Protein AF-A0AAW0Z752-F1 (afdb_monomer_lite)

Organism: NCBI:txid1651941

Sequence (165 aa):
MCGGDKDTFRWAFRALGLEFGVSPRWMSALGIANGFDNGRFCGHSVLQYDLVTPTGFSRPPPLFVHSNLLKHLGGSGLGKGSLFKQIRRMSDDYSSNPSLNYAHSFVYTGGGRGMCLDLDWHDNAPLEVKDELWVETVNVDEVEGAVFDGFEDAWFDEGGRIGGW

Secondary structure (DSSP, 8-state):
---HHHHHHHHHHHHTT------SB--EEEEEEETTTTTEEEEEEEEEE-SS--TT-SSPPEEEEE--SGGGB--TT--TTSSS-EEEEESS-BTT-GGGGGEEEEEEEETTTEEEEEEEE-TTS-HHHHHH--EEEEEGGGSGGGTTTTHHHHHHHTT--SS--

pLDDT: mean 90.57, std 9.66, range [35.0, 98.0]

Structure (mmCIF, N/CA/C/O backbone):
data_AF-A0AAW0Z752-F1
#
_entry.id   AF-A0AAW0Z752-F1
#
loop_
_atom_site.group_PDB
_atom_site.id
_atom_site.type_symbol
_atom_site.label_atom_id
_atom_site.label_alt_id
_atom_site.label_comp_id
_atom_site.label_asym_id
_atom_site.label_entity_id
_atom_site.label_seq_id
_atom_site.pdbx_PDB_ins_code
_atom_site.Cartn_x
_atom_site.Cartn_y
_atom_site.Cartn_z
_atom_site.occupancy
_atom_site.B_iso_or_equiv
_atom_site.auth_seq_id
_atom_site.auth_comp_id
_atom_site.auth_asym_id
_atom_site.auth_atom_id
_atom_site.pdbx_PDB_model_num
ATOM 1 N N . MET A 1 1 ? -18.370 7.425 7.667 1.00 40.06 1 MET A N 1
ATOM 2 C CA . MET A 1 1 ? -18.058 6.464 6.589 1.00 40.06 1 MET A CA 1
ATOM 3 C C . MET A 1 1 ? -19.183 6.535 5.573 1.00 40.06 1 MET A C 1
ATOM 5 O O . MET A 1 1 ? -20.279 6.134 5.922 1.00 40.06 1 MET A O 1
ATOM 9 N N . CYS A 1 2 ? -18.933 7.115 4.397 1.00 35.00 2 CYS A N 1
ATOM 10 C CA . CYS A 1 2 ? -19.850 7.062 3.257 1.00 35.00 2 CYS A CA 1
ATOM 11 C C . CYS A 1 2 ? -19.051 6.566 2.050 1.00 35.00 2 CYS A C 1
ATOM 13 O O . CYS A 1 2 ? -18.427 7.359 1.348 1.00 35.00 2 CYS A O 1
ATOM 15 N N . GLY A 1 3 ? -19.000 5.251 1.869 1.00 47.00 3 GLY A N 1
ATOM 16 C CA . GLY A 1 3 ? -18.487 4.609 0.661 1.00 47.00 3 GLY A CA 1
ATOM 17 C C . GLY A 1 3 ? -19.688 3.977 -0.015 1.00 47.00 3 GLY A C 1
ATOM 18 O O . GLY A 1 3 ? -20.080 2.888 0.381 1.00 47.00 3 GLY A O 1
ATOM 19 N N . GLY A 1 4 ? -20.343 4.702 -0.926 1.00 59.53 4 GLY A N 1
ATOM 20 C CA . GLY A 1 4 ? -21.731 4.429 -1.324 1.00 59.53 4 GLY A CA 1
ATOM 21 C C . GLY A 1 4 ? -22.036 2.974 -1.711 1.00 59.53 4 GLY A C 1
ATOM 22 O O . GLY A 1 4 ? -23.050 2.423 -1.281 1.00 59.53 4 GLY A O 1
ATOM 23 N N . ASP A 1 5 ? -21.146 2.317 -2.455 1.00 64.88 5 ASP A N 1
ATOM 24 C CA . ASP A 1 5 ? -21.259 0.897 -2.807 1.00 64.88 5 ASP A CA 1
ATOM 25 C C . ASP A 1 5 ? -21.069 -0.015 -1.583 1.00 64.88 5 ASP A C 1
ATOM 27 O O . ASP A 1 5 ? -21.885 -0.900 -1.322 1.00 64.88 5 ASP A O 1
ATOM 31 N N . LYS A 1 6 ? -20.043 0.247 -0.771 1.00 69.38 6 LYS A N 1
ATOM 32 C CA . LYS A 1 6 ? -19.739 -0.518 0.445 1.00 69.38 6 LYS A CA 1
ATOM 33 C C . LYS A 1 6 ? -20.857 -0.423 1.480 1.00 69.38 6 LYS A C 1
ATOM 35 O O . LYS A 1 6 ? -21.202 -1.430 2.094 1.00 69.38 6 LYS A O 1
ATOM 40 N N . ASP A 1 7 ? -21.462 0.749 1.648 1.00 75.75 7 ASP A N 1
ATOM 41 C CA . ASP A 1 7 ? -22.596 0.927 2.557 1.00 75.75 7 ASP A CA 1
ATOM 42 C C . ASP A 1 7 ? -23.837 0.192 2.047 1.00 75.75 7 ASP A C 1
ATOM 44 O O . ASP A 1 7 ? -24.562 -0.408 2.840 1.00 75.75 7 ASP A O 1
ATOM 48 N N . THR A 1 8 ? -24.035 0.135 0.727 1.00 81.75 8 THR A N 1
ATOM 49 C CA . THR A 1 8 ? -25.107 -0.664 0.117 1.00 81.75 8 THR A CA 1
ATOM 50 C C . THR A 1 8 ? -24.952 -2.152 0.450 1.00 81.75 8 THR A C 1
ATOM 52 O O . THR A 1 8 ? -25.918 -2.777 0.892 1.00 81.75 8 THR A O 1
ATOM 55 N N . PHE A 1 9 ? -23.743 -2.718 0.339 1.00 82.38 9 PHE A N 1
ATOM 56 C CA . PHE A 1 9 ? -23.490 -4.107 0.746 1.00 82.38 9 PHE A CA 1
ATOM 57 C C . PHE A 1 9 ? -23.706 -4.326 2.246 1.00 82.38 9 PHE A C 1
ATOM 59 O O . PHE A 1 9 ? -24.342 -5.305 2.632 1.00 82.38 9 PHE A O 1
ATOM 66 N N . ARG A 1 10 ? -23.255 -3.399 3.101 1.00 83.88 10 ARG A N 1
ATOM 67 C CA . ARG A 1 10 ? -23.490 -3.481 4.555 1.00 83.88 10 ARG A CA 1
ATOM 68 C C . ARG A 1 10 ? -24.979 -3.533 4.884 1.00 83.88 10 ARG A C 1
ATOM 70 O O . ARG A 1 10 ? -25.401 -4.362 5.691 1.00 83.88 10 ARG A O 1
ATOM 77 N N . TRP A 1 11 ? -25.780 -2.678 4.250 1.00 87.06 11 TRP A N 1
ATOM 78 C CA . TRP A 1 11 ? -27.230 -2.670 4.437 1.00 87.06 11 TRP A CA 1
ATOM 79 C C . TRP A 1 11 ? -27.898 -3.929 3.889 1.00 87.06 11 TRP A C 1
ATOM 81 O O . TRP A 1 11 ? -28.789 -4.460 4.550 1.00 87.06 11 TRP A O 1
ATOM 91 N N . ALA A 1 12 ? -27.448 -4.447 2.745 1.00 90.06 12 ALA A N 1
ATOM 92 C CA . ALA A 1 12 ? -27.958 -5.697 2.186 1.00 90.06 12 ALA A CA 1
ATOM 93 C C . ALA A 1 12 ? -27.697 -6.892 3.119 1.00 90.06 12 ALA A C 1
ATOM 95 O O . ALA A 1 12 ? -28.624 -7.636 3.432 1.00 90.06 12 ALA A O 1
ATOM 96 N N . PHE A 1 13 ? -26.472 -7.041 3.631 1.00 91.31 13 PHE A N 1
ATOM 97 C CA . PHE A 1 13 ? -26.127 -8.100 4.587 1.00 91.31 13 PHE A CA 1
ATOM 98 C C . PHE A 1 13 ? -26.974 -7.998 5.854 1.00 91.31 13 PHE A C 1
ATOM 100 O O . PHE A 1 13 ? -27.566 -8.986 6.287 1.00 91.31 13 PHE A O 1
ATOM 107 N N . ARG A 1 14 ? -27.132 -6.780 6.386 1.00 89.50 14 ARG A N 1
ATOM 108 C CA . ARG A 1 14 ? -28.000 -6.526 7.539 1.00 89.50 14 ARG A CA 1
ATOM 109 C C . ARG A 1 14 ? -29.457 -6.910 7.269 1.00 89.50 14 ARG A C 1
ATOM 111 O O . ARG A 1 14 ? -30.081 -7.511 8.138 1.00 89.50 14 ARG A O 1
ATOM 118 N N . ALA A 1 15 ? -29.999 -6.573 6.099 1.00 93.88 15 ALA A N 1
ATOM 119 C CA . ALA A 1 15 ? -31.372 -6.916 5.722 1.00 93.88 15 ALA A CA 1
ATOM 120 C C . ALA A 1 15 ? -31.585 -8.433 5.595 1.00 93.88 15 ALA A C 1
ATOM 122 O O . ALA A 1 15 ? -32.663 -8.929 5.912 1.00 93.88 15 ALA A O 1
ATOM 123 N N . LEU A 1 16 ? -30.551 -9.166 5.176 1.00 94.56 16 LEU A N 1
ATOM 124 C CA . LEU A 1 16 ? -30.560 -10.626 5.077 1.00 94.56 16 LEU A CA 1
ATOM 125 C C . LEU A 1 16 ? -30.230 -11.334 6.404 1.00 94.56 16 LEU A C 1
ATOM 127 O O . LEU A 1 16 ? -30.248 -12.561 6.450 1.00 94.56 16 LEU A O 1
ATOM 131 N N . GLY A 1 17 ? -29.914 -10.594 7.474 1.00 93.44 17 GLY A N 1
ATOM 132 C CA . GLY A 1 17 ? -29.453 -11.174 8.740 1.00 93.44 17 GLY A CA 1
ATOM 133 C C . GLY A 1 17 ? -28.091 -11.872 8.636 1.00 93.44 17 GLY A C 1
ATOM 134 O O . GLY A 1 17 ? -27.790 -12.741 9.450 1.00 93.44 17 GLY A O 1
ATOM 135 N N . LEU A 1 18 ? -27.287 -11.518 7.631 1.00 91.50 18 LEU A N 1
ATOM 136 C CA . LEU A 1 18 ? -25.950 -12.060 7.405 1.00 91.50 18 LEU A CA 1
ATOM 137 C C . LEU A 1 18 ? -24.892 -11.207 8.103 1.00 91.50 18 LEU A C 1
ATOM 139 O O . LEU A 1 18 ? -25.001 -9.980 8.182 1.00 91.50 18 LEU A O 1
ATOM 143 N N . GLU A 1 19 ? -23.829 -11.861 8.561 1.00 87.00 19 GLU A N 1
ATOM 144 C CA . GLU A 1 19 ? -22.667 -11.177 9.115 1.00 87.00 19 GLU A CA 1
ATOM 145 C C . GLU A 1 19 ? -21.857 -10.510 8.000 1.00 87.00 19 GLU A C 1
ATOM 147 O O . GLU A 1 19 ? -21.467 -11.145 7.019 1.00 87.00 19 GLU A O 1
ATOM 152 N N . PHE A 1 20 ? -21.612 -9.208 8.142 1.00 82.50 20 PHE A N 1
ATOM 153 C CA . PHE A 1 20 ? -20.792 -8.455 7.204 1.00 82.50 20 PHE A CA 1
ATOM 154 C C . PHE A 1 20 ? -19.320 -8.543 7.613 1.00 82.50 20 PHE A C 1
ATOM 156 O O . PHE A 1 20 ? -18.923 -7.965 8.626 1.00 82.50 20 PHE A O 1
ATOM 163 N N . GLY A 1 21 ? -18.510 -9.226 6.803 1.00 79.75 21 GLY A N 1
ATOM 164 C CA . GLY A 1 21 ? -17.064 -9.296 6.997 1.00 79.75 21 GLY A CA 1
ATOM 165 C C . GLY A 1 21 ? -16.413 -7.927 6.797 1.00 79.75 21 GLY A C 1
ATOM 166 O O . GLY A 1 21 ? -16.417 -7.380 5.693 1.00 79.75 21 GLY A O 1
ATOM 167 N N . VAL A 1 22 ? -15.853 -7.363 7.865 1.00 80.38 22 VAL A N 1
ATOM 168 C CA . VAL A 1 22 ? -15.049 -6.138 7.797 1.00 80.38 22 VAL A CA 1
ATOM 169 C C . VAL A 1 22 ? -13.591 -6.539 7.609 1.00 80.38 22 VAL A C 1
ATOM 171 O O . VAL A 1 22 ? -13.088 -7.370 8.359 1.00 80.38 22 VAL A O 1
ATOM 174 N N . SER A 1 23 ? -12.913 -5.941 6.626 1.00 84.81 23 SER A N 1
ATOM 175 C CA . SER A 1 23 ? -11.463 -6.108 6.468 1.00 84.81 23 SER A CA 1
ATOM 176 C C . SER A 1 23 ? -10.770 -5.685 7.766 1.00 84.81 23 SER A C 1
ATOM 178 O O . SER A 1 23 ? -10.906 -4.517 8.128 1.00 84.81 23 SER A O 1
ATOM 180 N N . PRO A 1 24 ? -10.041 -6.580 8.457 1.00 90.31 24 PRO A N 1
ATOM 181 C CA . PRO A 1 24 ? -9.458 -6.298 9.770 1.00 90.31 24 PRO A CA 1
ATOM 182 C C . PRO A 1 24 ? -8.358 -5.241 9.699 1.00 90.31 24 PRO A C 1
ATOM 184 O O . PRO A 1 24 ? -8.080 -4.561 10.686 1.00 90.31 24 PRO A O 1
ATOM 187 N N . ARG A 1 25 ? -7.741 -5.093 8.523 1.00 93.38 25 ARG A N 1
ATOM 188 C CA . ARG A 1 25 ? -6.730 -4.084 8.234 1.00 93.38 25 ARG A CA 1
ATOM 189 C C . ARG A 1 25 ? -7.235 -3.103 7.191 1.00 93.38 25 ARG A C 1
ATOM 191 O O . ARG A 1 25 ? -8.004 -3.451 6.287 1.00 93.38 25 ARG A O 1
ATOM 198 N N . TRP A 1 26 ? -6.800 -1.865 7.324 1.00 92.31 26 TRP A N 1
ATOM 199 C CA . TRP A 1 26 ? -7.056 -0.806 6.378 1.00 92.31 26 TRP A CA 1
ATOM 200 C C . TRP A 1 26 ? -6.195 -0.964 5.127 1.00 92.31 26 TRP A C 1
ATOM 202 O O . TRP A 1 26 ? -5.217 -1.701 5.110 1.00 92.31 26 TRP A O 1
ATOM 212 N N . MET A 1 27 ? -6.595 -0.304 4.045 1.00 92.44 27 MET A N 1
ATOM 213 C CA . MET A 1 27 ? -5.937 -0.446 2.752 1.00 92.44 27 MET A CA 1
ATOM 214 C C . MET A 1 27 ? -4.545 0.189 2.782 1.00 92.44 27 MET A C 1
ATOM 216 O O . MET A 1 27 ? -4.323 1.200 3.444 1.00 92.44 27 MET A O 1
ATOM 220 N N . SER A 1 28 ? -3.618 -0.381 2.020 1.00 95.81 28 SER A N 1
ATOM 221 C CA . SER A 1 28 ? -2.265 0.163 1.845 1.00 95.81 28 SER A CA 1
ATOM 222 C C . SER A 1 28 ? -1.978 0.418 0.371 1.00 95.81 28 SER A C 1
ATOM 224 O O . SER A 1 28 ? -2.657 -0.134 -0.494 1.00 95.81 28 SER A O 1
ATOM 226 N N . ALA A 1 29 ? -0.977 1.235 0.064 1.00 97.69 29 ALA A N 1
ATOM 227 C CA . ALA A 1 29 ? -0.508 1.421 -1.304 1.00 97.69 29 ALA A CA 1
ATOM 228 C C . ALA A 1 29 ? 0.694 0.505 -1.571 1.00 97.69 29 ALA A C 1
ATOM 230 O O . ALA A 1 29 ? 1.610 0.443 -0.760 1.00 97.69 29 ALA A O 1
ATOM 231 N N . LEU A 1 30 ? 0.710 -0.184 -2.710 1.00 97.88 30 LEU A N 1
ATOM 232 C CA . LEU A 1 30 ? 1.846 -0.964 -3.205 1.00 97.88 30 LEU A CA 1
ATOM 233 C C . LEU A 1 30 ? 2.429 -0.274 -4.435 1.00 97.88 30 LEU A C 1
ATOM 235 O O . LEU A 1 30 ? 1.699 0.135 -5.346 1.00 97.88 30 LEU A O 1
ATOM 239 N N . GLY A 1 31 ? 3.746 -0.129 -4.447 1.00 96.75 31 GLY A N 1
ATOM 240 C CA . GLY A 1 31 ? 4.439 0.641 -5.461 1.00 96.75 31 GLY A CA 1
ATOM 241 C C . GLY A 1 31 ? 5.947 0.519 -5.412 1.00 96.75 31 GLY A C 1
ATOM 242 O O . GLY A 1 31 ? 6.502 -0.525 -5.069 1.00 96.75 31 GLY A O 1
ATOM 243 N N . ILE A 1 32 ? 6.594 1.610 -5.804 1.00 96.12 32 ILE A N 1
ATOM 244 C CA . ILE A 1 32 ? 8.040 1.721 -5.999 1.00 96.12 32 ILE A CA 1
ATOM 245 C C . ILE A 1 32 ? 8.531 3.088 -5.516 1.00 96.12 32 ILE A C 1
ATOM 247 O O . ILE A 1 32 ? 7.751 4.036 -5.431 1.00 96.12 32 ILE A O 1
ATOM 251 N N . ALA A 1 33 ? 9.835 3.233 -5.295 1.00 95.19 33 ALA A N 1
ATOM 252 C CA . ALA A 1 33 ? 10.449 4.547 -5.137 1.00 95.19 33 ALA A CA 1
ATOM 253 C C . ALA A 1 33 ? 10.604 5.231 -6.508 1.00 95.19 33 ALA A C 1
ATOM 255 O O . ALA A 1 33 ? 11.161 4.659 -7.450 1.00 95.19 33 ALA A O 1
ATOM 256 N N . ASN A 1 34 ? 10.135 6.472 -6.645 1.00 93.19 34 ASN A N 1
ATOM 257 C CA . ASN A 1 34 ? 10.272 7.223 -7.886 1.00 93.19 34 ASN A CA 1
ATOM 258 C C . ASN A 1 34 ? 11.631 7.933 -7.969 1.00 93.19 34 ASN A C 1
ATOM 260 O O . ASN A 1 34 ? 11.807 9.035 -7.453 1.00 93.19 34 ASN A O 1
ATOM 264 N N . GLY A 1 35 ? 12.580 7.338 -8.695 1.00 90.50 35 GLY A N 1
ATOM 265 C CA . GLY A 1 35 ? 13.898 7.941 -8.935 1.00 90.50 35 GLY A CA 1
ATOM 266 C C . GLY A 1 35 ? 13.877 9.298 -9.659 1.00 90.50 35 GLY A C 1
ATOM 267 O O . GLY A 1 35 ? 14.827 10.060 -9.534 1.00 90.50 35 GLY A O 1
ATOM 268 N N . PHE A 1 36 ? 12.796 9.636 -10.369 1.00 90.56 36 PHE A N 1
ATOM 269 C CA . PHE A 1 36 ? 12.628 10.946 -11.015 1.00 90.56 36 PHE A CA 1
ATOM 270 C C . PHE A 1 36 ? 12.116 12.043 -10.064 1.00 90.56 36 PHE A C 1
ATOM 272 O O . PHE A 1 36 ? 12.016 13.198 -10.467 1.00 90.56 36 PHE A O 1
ATOM 279 N N . ASP A 1 37 ? 11.770 11.685 -8.827 1.00 91.38 37 ASP A N 1
ATOM 280 C CA . ASP A 1 37 ? 11.179 12.575 -7.824 1.00 91.38 37 ASP A CA 1
ATOM 281 C C . ASP A 1 37 ? 11.822 12.323 -6.451 1.00 91.38 37 ASP A C 1
ATOM 283 O O . ASP A 1 37 ? 11.154 11.999 -5.473 1.00 91.38 37 ASP A O 1
ATOM 287 N N . ASN A 1 38 ? 13.159 12.372 -6.403 1.00 91.31 38 ASN A N 1
ATOM 288 C CA . ASN A 1 38 ? 13.968 12.204 -5.186 1.00 91.31 38 ASN A CA 1
ATOM 289 C C . ASN A 1 38 ? 13.643 10.945 -4.358 1.00 91.31 38 ASN A C 1
ATOM 291 O O . ASN A 1 38 ? 13.745 10.953 -3.134 1.00 91.31 38 ASN A O 1
ATOM 295 N N . GLY A 1 39 ? 13.238 9.855 -5.015 1.00 93.06 39 GLY A N 1
ATOM 296 C CA . GLY A 1 39 ? 12.890 8.606 -4.338 1.00 93.06 39 GLY A CA 1
ATOM 297 C C . GLY A 1 39 ? 11.539 8.636 -3.620 1.00 93.06 39 GLY A C 1
ATOM 298 O O . GLY A 1 39 ? 11.256 7.718 -2.853 1.00 93.06 39 GLY A O 1
ATOM 299 N N . ARG A 1 40 ? 10.690 9.642 -3.869 1.00 95.06 40 ARG A N 1
ATOM 300 C CA . ARG A 1 40 ? 9.328 9.697 -3.327 1.00 95.06 40 ARG A CA 1
ATOM 301 C C . ARG A 1 40 ? 8.571 8.410 -3.652 1.00 95.06 40 ARG A C 1
ATOM 303 O O . ARG A 1 40 ? 8.619 7.927 -4.784 1.00 95.06 40 ARG A O 1
ATOM 310 N N . PHE A 1 41 ? 7.854 7.873 -2.670 1.00 96.88 41 PHE A N 1
ATOM 311 C CA . PHE A 1 41 ? 7.027 6.688 -2.863 1.00 96.88 41 PHE A CA 1
ATOM 312 C C . PHE A 1 41 ? 5.959 6.930 -3.935 1.00 96.88 41 PHE A C 1
ATOM 314 O O . PHE A 1 41 ? 5.173 7.862 -3.822 1.00 96.88 41 PHE A O 1
ATOM 321 N N . CYS A 1 42 ? 5.906 6.060 -4.940 1.00 96.44 42 CYS A N 1
ATOM 322 C CA . CYS A 1 42 ? 4.911 6.068 -6.001 1.00 96.44 42 CYS A CA 1
ATOM 323 C C . CYS A 1 42 ? 4.144 4.743 -6.000 1.00 96.44 42 CYS A C 1
ATOM 325 O O . CYS A 1 42 ? 4.579 3.745 -6.585 1.00 96.44 42 CYS A O 1
ATOM 327 N N . GLY A 1 43 ? 2.987 4.737 -5.340 1.00 96.88 43 GLY A N 1
ATOM 328 C CA . GLY A 1 43 ? 2.034 3.636 -5.375 1.00 96.88 43 GLY A CA 1
ATOM 329 C C . GLY A 1 43 ? 1.388 3.506 -6.746 1.00 96.88 43 GLY A C 1
ATOM 330 O O . GLY A 1 43 ? 0.974 4.493 -7.347 1.00 96.88 43 GLY A O 1
ATOM 331 N N . HIS A 1 44 ? 1.241 2.285 -7.240 1.00 95.50 44 HIS A N 1
ATOM 332 C CA . HIS A 1 44 ? 0.459 2.011 -8.450 1.00 95.50 44 HIS A CA 1
ATOM 333 C C . HIS A 1 44 ? -0.684 1.028 -8.211 1.00 95.50 44 HIS A C 1
ATOM 335 O O . HIS A 1 44 ? -1.494 0.751 -9.104 1.00 95.50 44 HIS A O 1
ATOM 341 N N . SER A 1 45 ? -0.742 0.465 -7.010 1.00 96.25 45 SER A N 1
ATOM 342 C CA . SER A 1 45 ? -1.714 -0.538 -6.621 1.00 96.25 45 SER A CA 1
ATOM 343 C C . SER A 1 45 ? -2.181 -0.318 -5.188 1.00 96.25 45 SER A C 1
ATOM 345 O O . SER A 1 45 ? -1.492 0.314 -4.391 1.00 96.25 45 SER A O 1
ATOM 347 N N . VAL A 1 46 ? -3.360 -0.836 -4.872 1.00 96.56 46 VAL A N 1
ATOM 348 C CA . VAL A 1 46 ? -3.909 -0.878 -3.516 1.00 96.56 46 VAL A CA 1
ATOM 349 C C . VAL A 1 46 ? -3.845 -2.313 -3.015 1.00 96.56 46 VAL A C 1
ATOM 351 O O . VAL A 1 46 ? -4.177 -3.238 -3.755 1.00 96.56 46 VAL A O 1
ATOM 354 N N . LEU A 1 47 ? -3.442 -2.488 -1.761 1.00 95.31 47 LEU A N 1
ATOM 355 C CA . LEU A 1 47 ? -3.461 -3.761 -1.058 1.00 95.31 47 LEU A CA 1
ATOM 356 C C . LEU A 1 47 ? -4.699 -3.891 -0.190 1.00 95.31 47 LEU A C 1
ATOM 358 O O . LEU A 1 47 ? -5.060 -2.975 0.556 1.00 95.31 47 LEU A O 1
ATOM 362 N N . GLN A 1 48 ? -5.301 -5.069 -0.271 1.00 92.75 48 GLN A N 1
ATOM 363 C CA . GLN A 1 48 ? -6.316 -5.545 0.651 1.00 92.75 48 GLN A CA 1
ATOM 364 C C . GLN A 1 48 ? -5.802 -6.800 1.344 1.00 92.75 48 GLN A C 1
ATOM 366 O O . GLN A 1 48 ? -5.063 -7.598 0.762 1.00 92.75 48 GLN A O 1
ATOM 371 N N . TYR A 1 49 ? -6.184 -6.937 2.603 1.00 94.00 49 TYR A N 1
ATOM 372 C CA . TYR A 1 49 ? -5.670 -7.953 3.502 1.00 94.00 49 TYR A CA 1
ATOM 373 C C . TYR A 1 49 ? -6.700 -9.056 3.708 1.00 94.00 49 TYR A C 1
ATOM 375 O O . TYR A 1 49 ? -7.895 -8.855 3.482 1.00 94.00 49 TYR A O 1
ATOM 383 N N . ASP A 1 50 ? -6.216 -10.216 4.128 1.00 92.81 50 ASP A N 1
ATOM 384 C CA . ASP A 1 50 ? -7.058 -11.339 4.509 1.00 92.81 50 ASP A CA 1
ATOM 385 C C . ASP A 1 50 ? -7.987 -10.959 5.681 1.00 92.81 50 ASP A C 1
ATOM 387 O O . ASP A 1 50 ? -7.717 -10.034 6.454 1.00 92.81 50 ASP A O 1
ATOM 391 N N . LEU A 1 51 ? -9.104 -11.670 5.807 1.00 90.31 51 LEU A N 1
ATOM 392 C CA . LEU A 1 51 ? -10.060 -11.517 6.902 1.00 90.31 51 LEU A CA 1
ATOM 393 C C . LEU A 1 51 ? -9.600 -12.227 8.178 1.00 90.31 51 LEU A C 1
ATOM 395 O O . LEU A 1 51 ? -10.055 -11.883 9.268 1.00 90.31 51 LEU A O 1
ATOM 399 N N . VAL A 1 52 ? -8.711 -13.212 8.049 1.00 90.69 52 VAL A N 1
ATOM 400 C CA . VAL A 1 52 ? -8.183 -14.007 9.162 1.00 90.69 52 VAL A CA 1
ATOM 401 C C . VAL A 1 52 ? -6.666 -13.893 9.243 1.00 90.69 52 VAL A C 1
ATOM 403 O O . VAL A 1 52 ? -6.001 -13.606 8.252 1.00 90.69 52 VAL A O 1
ATOM 406 N N . THR A 1 53 ? -6.106 -14.137 10.427 1.00 93.44 53 THR A N 1
ATOM 407 C CA . THR A 1 53 ? -4.658 -14.312 10.603 1.00 93.44 53 THR A CA 1
ATOM 408 C C . THR A 1 53 ? -4.329 -15.801 10.487 1.00 93.44 53 THR A C 1
ATOM 410 O O . THR A 1 53 ? -4.706 -16.562 11.384 1.00 93.44 53 THR A O 1
ATOM 413 N N . PRO A 1 54 ? -3.656 -16.256 9.414 1.00 92.94 54 PRO A N 1
ATOM 414 C CA . PRO A 1 54 ? -3.273 -17.656 9.282 1.00 92.94 54 PRO A CA 1
ATOM 415 C C . PRO A 1 54 ? -2.222 -18.057 10.328 1.00 92.94 54 PRO A C 1
ATOM 417 O O . PRO A 1 54 ? -1.521 -17.217 10.895 1.00 92.94 54 PRO A O 1
ATOM 420 N N . THR A 1 55 ? -2.075 -19.359 10.584 1.00 92.56 55 THR A N 1
ATOM 421 C CA . THR A 1 55 ? -1.014 -19.863 11.469 1.00 92.56 55 THR A CA 1
ATOM 422 C C . THR A 1 55 ? 0.363 -19.475 10.932 1.00 92.56 55 THR A C 1
ATOM 424 O O . THR A 1 55 ? 0.645 -19.668 9.754 1.00 92.56 55 THR A O 1
ATOM 427 N N . GLY A 1 56 ? 1.227 -18.959 11.810 1.00 90.88 56 GLY A N 1
ATOM 428 C CA . GLY A 1 56 ? 2.558 -18.484 11.429 1.00 90.88 56 GLY A CA 1
ATOM 429 C C . GLY A 1 56 ? 2.589 -17.040 10.931 1.00 90.88 56 GLY A C 1
ATOM 430 O O . GLY A 1 56 ? 3.649 -16.609 10.500 1.00 90.88 56 GLY A O 1
ATOM 431 N N . PHE A 1 57 ? 1.463 -16.320 11.011 1.00 95.19 57 PHE A N 1
ATOM 432 C CA . PHE A 1 57 ? 1.395 -14.883 10.781 1.00 95.19 57 PHE A CA 1
ATOM 433 C C . PHE A 1 57 ? 1.088 -14.125 12.076 1.00 95.19 57 PHE A C 1
ATOM 435 O O . PHE A 1 57 ? 0.266 -14.554 12.888 1.00 95.19 57 PHE A O 1
ATOM 442 N N . SER A 1 58 ? 1.710 -12.964 12.250 1.00 93.81 58 SER A N 1
ATOM 443 C CA . SER A 1 58 ? 1.435 -12.029 13.346 1.00 93.81 58 SER A CA 1
ATOM 444 C C . SER A 1 58 ? 0.166 -11.198 13.122 1.00 93.81 58 SER A C 1
ATOM 446 O O . SER A 1 58 ? -0.442 -10.715 14.077 1.00 93.81 58 SER A O 1
ATOM 448 N N . ARG A 1 59 ? -0.249 -11.034 11.861 1.00 92.69 59 ARG A N 1
ATOM 449 C CA . ARG A 1 59 ? -1.414 -10.245 11.431 1.00 92.69 59 ARG A CA 1
ATOM 450 C C . ARG A 1 59 ? -1.945 -10.739 10.081 1.00 92.69 59 ARG A C 1
ATOM 452 O O . ARG A 1 59 ? -1.194 -11.397 9.362 1.00 92.69 59 ARG A O 1
ATOM 459 N N . PRO A 1 60 ? -3.185 -10.396 9.689 1.00 94.69 60 PRO A N 1
ATOM 460 C CA . PRO A 1 60 ? -3.738 -10.811 8.4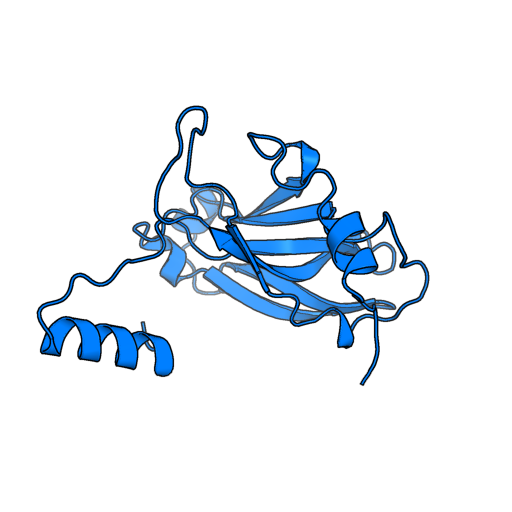02 1.00 94.69 60 PRO A CA 1
ATOM 461 C C . PRO A 1 60 ? -2.850 -10.346 7.234 1.00 94.69 60 PRO A C 1
ATOM 463 O O . PRO A 1 60 ? -2.587 -9.140 7.126 1.00 94.69 60 PRO A O 1
ATOM 466 N N . PRO A 1 61 ? -2.330 -11.256 6.393 1.00 94.94 61 PRO A N 1
ATOM 467 C CA . PRO A 1 61 ? -1.413 -10.906 5.314 1.00 94.94 61 PRO A CA 1
ATOM 468 C C . PRO A 1 61 ? -2.137 -10.230 4.140 1.00 94.94 61 PRO A C 1
ATOM 470 O O . PRO A 1 61 ? -3.363 -10.298 4.044 1.00 94.94 61 PRO A O 1
ATOM 473 N N . PRO A 1 62 ? -1.408 -9.537 3.245 1.00 94.50 62 PRO A N 1
ATOM 474 C CA . PRO A 1 62 ? -1.946 -9.130 1.950 1.00 94.50 62 PRO A CA 1
ATOM 475 C C . PRO A 1 62 ? -2.566 -10.325 1.216 1.00 94.50 62 PRO A C 1
ATOM 477 O O . PRO A 1 62 ? -1.943 -11.379 1.128 1.00 94.50 62 PRO A O 1
ATOM 480 N N . LEU A 1 63 ? -3.772 -10.145 0.679 1.00 92.62 63 LEU A N 1
ATOM 481 C CA . LEU A 1 63 ? -4.503 -11.180 -0.060 1.00 92.62 63 LEU A CA 1
ATOM 482 C C . LEU A 1 63 ? -4.799 -10.758 -1.502 1.00 92.62 63 LEU A C 1
ATOM 484 O O . LEU A 1 63 ? -4.807 -11.589 -2.406 1.00 92.62 63 LEU A O 1
ATOM 488 N N . PHE A 1 64 ? -5.048 -9.467 -1.732 1.00 91.88 64 PHE A N 1
ATOM 489 C CA . PHE A 1 64 ? -5.425 -8.961 -3.047 1.00 91.88 64 PHE A CA 1
ATOM 490 C C . PHE A 1 64 ? -4.688 -7.671 -3.399 1.00 91.88 64 PHE A C 1
ATOM 492 O O . PHE A 1 64 ? -4.558 -6.759 -2.577 1.00 91.88 64 PHE A O 1
ATOM 499 N N . VAL A 1 65 ? -4.248 -7.591 -4.657 1.00 95.12 65 VAL A N 1
ATOM 500 C CA . VAL A 1 65 ? -3.605 -6.417 -5.251 1.00 95.12 65 VAL A CA 1
ATOM 501 C C . VAL A 1 65 ? -4.525 -5.842 -6.322 1.00 95.12 65 VAL A C 1
ATOM 503 O O . VAL A 1 65 ? -4.772 -6.466 -7.351 1.00 95.12 65 VAL A O 1
ATOM 506 N N . HIS A 1 66 ? -5.012 -4.624 -6.105 1.00 93.31 66 HIS A N 1
ATOM 507 C CA . HIS A 1 66 ? -5.777 -3.887 -7.105 1.00 93.31 66 HIS A CA 1
ATOM 508 C C . HIS A 1 66 ? -4.836 -2.934 -7.857 1.00 93.31 66 HIS A C 1
ATOM 510 O O . HIS A 1 66 ? -4.323 -1.982 -7.272 1.00 93.31 66 HIS A O 1
ATOM 516 N N . SER A 1 67 ? -4.553 -3.199 -9.137 1.00 90.88 67 SER A N 1
ATOM 517 C CA . SER A 1 67 ? -3.516 -2.490 -9.910 1.00 90.88 67 SER A CA 1
ATOM 518 C C . SER A 1 67 ? -4.019 -1.307 -10.742 1.00 90.88 67 SER A C 1
ATOM 520 O O . SER A 1 67 ? -3.933 -1.284 -11.968 1.00 90.88 67 SER A O 1
ATOM 522 N N . ASN A 1 68 ? -4.533 -0.293 -10.055 1.00 86.19 68 ASN A N 1
ATOM 523 C CA . ASN A 1 68 ? -5.378 0.756 -10.639 1.00 86.19 68 ASN A CA 1
ATOM 524 C C . ASN A 1 68 ? -4.603 1.716 -11.545 1.00 86.19 68 ASN A C 1
ATOM 526 O O . ASN A 1 68 ? -5.138 2.192 -12.549 1.00 86.19 68 ASN A O 1
ATOM 530 N N . LEU A 1 69 ? -3.366 2.046 -11.156 1.00 93.06 69 LEU A N 1
ATOM 531 C CA . LEU A 1 69 ? -2.591 3.124 -11.770 1.00 93.06 69 LEU A CA 1
ATOM 532 C C . LEU A 1 69 ? -1.454 2.630 -12.665 1.00 93.06 69 LEU A C 1
ATOM 534 O O . LEU A 1 69 ? -0.823 3.454 -13.316 1.00 93.06 69 LEU A O 1
ATOM 538 N N . LEU A 1 70 ? -1.229 1.316 -12.788 1.00 91.81 70 LEU A N 1
ATOM 539 C CA . LEU A 1 70 ? -0.193 0.771 -13.684 1.00 91.81 70 LEU A CA 1
ATOM 540 C C . LEU A 1 70 ? -0.371 1.229 -15.140 1.00 91.81 70 LEU A C 1
ATOM 542 O O . LEU A 1 70 ? 0.610 1.530 -15.816 1.00 91.81 70 LEU A O 1
ATOM 546 N N . LYS A 1 71 ? -1.618 1.381 -15.600 1.00 89.81 71 LYS A N 1
ATOM 547 C CA . LYS A 1 71 ? -1.954 1.936 -16.925 1.00 89.81 71 LYS A CA 1
ATOM 548 C C . LYS A 1 71 ? -1.595 3.419 -17.102 1.00 89.81 71 LYS A C 1
ATOM 550 O O . LYS A 1 71 ? -1.462 3.894 -18.225 1.00 89.81 71 LYS A O 1
ATOM 555 N N . HIS A 1 72 ? -1.448 4.146 -15.996 1.00 91.00 72 HIS A N 1
ATOM 556 C CA . HIS A 1 72 ? -1.120 5.571 -15.957 1.00 91.00 72 HIS A CA 1
ATOM 557 C C . HIS A 1 72 ? 0.361 5.838 -15.674 1.00 91.00 72 HIS A C 1
ATOM 559 O O . HIS A 1 72 ? 0.764 7.004 -15.616 1.00 91.00 72 HIS A O 1
ATOM 565 N N . LEU A 1 73 ? 1.167 4.789 -15.484 1.00 89.38 73 LEU A N 1
ATOM 566 C CA . LEU A 1 73 ? 2.604 4.933 -15.330 1.00 89.38 73 LEU A CA 1
ATOM 567 C C . LEU A 1 73 ? 3.278 5.166 -16.684 1.00 89.38 73 LEU A C 1
ATOM 569 O O . LEU A 1 73 ? 2.960 4.525 -17.686 1.00 89.38 73 LEU A O 1
ATOM 573 N N . GLY A 1 74 ? 4.270 6.050 -16.693 1.00 83.38 74 GLY A N 1
ATOM 574 C CA . GLY A 1 74 ? 5.240 6.139 -17.774 1.00 83.38 74 GLY A CA 1
ATOM 575 C C . GLY A 1 74 ? 6.173 4.927 -17.736 1.00 83.38 74 GLY A C 1
ATOM 576 O O . GLY A 1 74 ? 6.817 4.672 -16.719 1.00 83.38 74 GLY A O 1
ATOM 577 N N . GLY A 1 75 ? 6.275 4.197 -18.849 1.00 75.50 75 GLY A N 1
ATOM 578 C CA . GLY A 1 75 ? 7.062 2.957 -18.939 1.00 75.50 75 GLY A CA 1
ATOM 579 C C . GLY A 1 75 ? 8.587 3.134 -18.915 1.00 75.50 75 GLY A C 1
ATOM 580 O O . GLY A 1 75 ? 9.313 2.146 -18.912 1.00 75.50 75 GLY A O 1
ATOM 581 N N . SER A 1 76 ? 9.105 4.369 -18.898 1.00 79.12 76 SER A N 1
ATOM 582 C CA . SER A 1 76 ? 10.554 4.613 -18.911 1.00 79.12 76 SER A CA 1
ATOM 583 C C . SER A 1 76 ? 11.233 4.034 -17.664 1.00 79.12 76 SER A C 1
ATOM 585 O O . SER A 1 76 ? 10.915 4.408 -16.529 1.00 79.12 76 SER A O 1
ATOM 587 N N . GLY A 1 77 ? 12.169 3.107 -17.882 1.00 79.00 77 GLY A N 1
ATOM 588 C CA . GLY A 1 77 ? 12.915 2.432 -16.818 1.00 79.00 77 GLY A CA 1
ATOM 589 C C . GLY A 1 77 ? 12.083 1.473 -15.962 1.00 79.00 77 GLY A C 1
ATOM 590 O O . GLY A 1 77 ? 12.554 1.089 -14.897 1.00 79.00 77 GLY A O 1
ATOM 591 N N . LEU A 1 78 ? 10.867 1.110 -16.393 1.00 87.69 78 LEU A N 1
ATOM 592 C CA . LEU A 1 78 ? 10.059 0.072 -15.751 1.00 87.69 78 LEU A CA 1
ATOM 593 C C . LEU A 1 78 ? 9.989 -1.169 -16.634 1.00 87.69 78 LEU A C 1
ATOM 595 O O . LEU A 1 78 ? 9.895 -1.090 -17.857 1.00 87.69 78 LEU A O 1
ATOM 599 N N . GLY A 1 79 ? 10.005 -2.321 -15.987 1.00 86.50 79 GLY A N 1
ATOM 600 C CA . GLY A 1 79 ? 9.913 -3.637 -16.600 1.00 86.50 79 GLY A CA 1
ATOM 601 C C . GLY A 1 79 ? 9.786 -4.731 -15.546 1.00 86.50 79 GLY A C 1
ATOM 602 O O . GLY A 1 79 ? 9.612 -4.447 -14.359 1.00 86.50 79 GLY A O 1
ATOM 603 N N . LYS A 1 80 ? 9.894 -5.984 -15.987 1.00 90.62 80 LYS 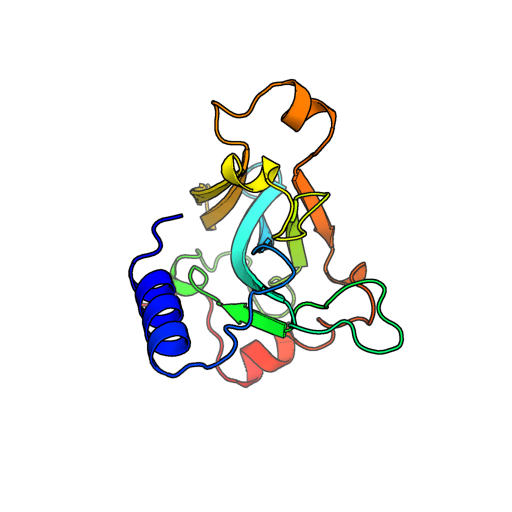A N 1
ATOM 604 C CA . LYS A 1 80 ? 9.905 -7.144 -15.090 1.00 90.62 80 LYS A CA 1
ATOM 605 C C . LYS A 1 80 ? 11.054 -7.018 -14.085 1.00 90.62 80 LYS A C 1
ATOM 607 O O . LYS A 1 80 ? 12.190 -6.747 -14.471 1.00 90.62 80 LYS A O 1
ATOM 612 N N . GLY A 1 81 ? 10.737 -7.172 -12.806 1.00 91.31 81 GLY A N 1
ATOM 613 C CA . GLY A 1 81 ? 11.666 -7.053 -11.685 1.00 91.31 81 GLY A CA 1
ATOM 614 C C . GLY A 1 81 ? 11.740 -5.658 -11.060 1.00 91.31 81 GLY A C 1
ATOM 615 O O . GLY A 1 81 ? 12.534 -5.468 -10.140 1.00 91.31 81 GLY A O 1
ATOM 616 N N . SER A 1 82 ? 10.947 -4.687 -11.516 1.00 91.50 82 SER A N 1
ATOM 617 C CA . SER A 1 82 ? 11.013 -3.292 -11.048 1.00 91.50 82 SER A CA 1
ATOM 618 C C . SER A 1 82 ? 9.732 -2.783 -10.388 1.00 91.50 82 SER A C 1
ATOM 620 O O . SER A 1 82 ? 9.754 -1.684 -9.843 1.00 91.50 82 SER A O 1
ATOM 622 N N . LEU A 1 83 ? 8.641 -3.552 -10.412 1.00 94.19 83 LEU A N 1
ATOM 623 C CA . LEU A 1 83 ? 7.348 -3.201 -9.820 1.00 94.19 83 LEU A CA 1
ATOM 624 C C . LEU A 1 83 ? 7.160 -3.844 -8.442 1.00 94.19 83 LEU A C 1
ATOM 626 O O . LEU A 1 83 ? 7.928 -4.715 -8.042 1.00 94.19 83 LEU A O 1
ATOM 630 N N . PHE A 1 84 ? 6.103 -3.425 -7.735 1.00 96.31 84 PHE A N 1
ATOM 631 C CA . PHE A 1 84 ? 5.635 -4.067 -6.499 1.00 96.31 84 PHE A CA 1
ATOM 632 C C . PHE A 1 84 ? 6.748 -4.243 -5.445 1.00 96.31 84 PHE A C 1
ATOM 634 O O . PHE A 1 84 ? 6.921 -5.329 -4.906 1.00 96.31 84 PHE A O 1
ATOM 641 N N . LYS A 1 85 ? 7.533 -3.194 -5.168 1.00 97.12 85 LYS A N 1
ATOM 642 C CA . LYS A 1 85 ? 8.716 -3.272 -4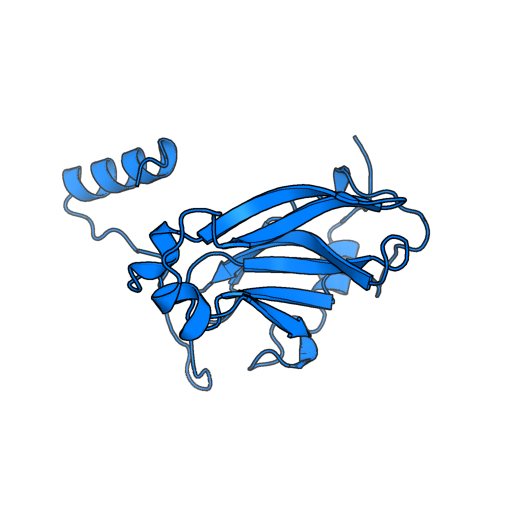.285 1.00 97.12 85 LYS A CA 1
ATOM 643 C C . LYS A 1 85 ? 8.480 -2.760 -2.874 1.00 97.12 85 LYS A C 1
ATOM 645 O O . LYS A 1 85 ? 9.154 -3.198 -1.948 1.00 97.12 85 LYS A O 1
ATOM 650 N N . GLN A 1 86 ? 7.555 -1.823 -2.709 1.00 97.94 86 GLN A N 1
ATOM 651 C CA . GLN A 1 86 ? 7.344 -1.122 -1.449 1.00 97.94 86 GLN A CA 1
ATOM 652 C C . GLN A 1 86 ? 5.867 -1.015 -1.112 1.00 97.94 86 GLN A C 1
ATOM 654 O O . GLN A 1 86 ? 5.036 -0.757 -1.984 1.00 97.94 86 GLN A O 1
ATOM 659 N N . ILE A 1 87 ? 5.552 -1.147 0.169 1.00 98.00 87 ILE A N 1
ATOM 660 C CA . ILE A 1 87 ? 4.216 -0.952 0.719 1.00 98.00 87 ILE A CA 1
ATOM 661 C C . ILE A 1 87 ? 4.237 0.299 1.576 1.00 98.00 87 ILE A C 1
ATOM 663 O O . ILE A 1 87 ? 5.036 0.389 2.503 1.00 98.00 87 ILE A O 1
ATOM 667 N N . ARG A 1 88 ? 3.323 1.228 1.309 1.00 98.00 88 ARG A N 1
ATOM 668 C CA . ARG A 1 88 ? 3.072 2.390 2.156 1.00 98.00 88 ARG A CA 1
ATOM 669 C C . ARG A 1 88 ? 1.766 2.217 2.918 1.00 98.00 88 ARG A C 1
ATOM 671 O O . ARG A 1 88 ? 0.714 1.995 2.308 1.00 98.00 88 ARG A O 1
ATOM 678 N N . ARG A 1 89 ? 1.839 2.272 4.247 1.00 96.31 89 ARG A N 1
ATOM 679 C CA . ARG A 1 89 ? 0.721 1.994 5.161 1.00 96.31 89 ARG A CA 1
ATOM 680 C C . ARG A 1 89 ? 0.827 2.807 6.450 1.00 96.31 89 ARG A C 1
ATOM 682 O O . ARG A 1 89 ? 1.870 3.388 6.728 1.00 96.31 89 ARG A O 1
ATOM 689 N N . MET A 1 90 ? -0.244 2.814 7.238 1.00 96.19 90 MET A N 1
ATOM 690 C CA . MET A 1 90 ? -0.206 3.330 8.610 1.00 96.19 90 MET A CA 1
ATOM 691 C C . MET A 1 90 ? 0.469 2.322 9.546 1.00 96.19 90 MET A C 1
ATOM 693 O O . MET A 1 90 ? 0.325 1.116 9.342 1.00 96.19 90 MET A O 1
ATOM 697 N N . SER A 1 91 ? 1.201 2.812 10.550 1.00 95.44 91 SER A N 1
ATOM 698 C CA . SER A 1 91 ? 1.917 1.977 11.526 1.00 95.44 91 SER A CA 1
ATOM 699 C C . SER A 1 91 ? 0.976 1.085 12.343 1.00 95.44 91 SER A C 1
ATOM 701 O O . SER A 1 91 ? 1.267 -0.091 12.557 1.00 95.44 91 SER A O 1
ATOM 703 N N . ASP A 1 92 ? -0.185 1.618 12.724 1.00 95.00 92 ASP A N 1
ATOM 704 C CA . ASP A 1 92 ? -1.351 0.844 13.144 1.00 95.00 92 ASP A CA 1
ATOM 705 C C . ASP A 1 92 ? -2.416 0.929 12.050 1.00 95.00 92 ASP A C 1
ATOM 707 O O . ASP A 1 92 ? -3.080 1.952 11.880 1.00 95.00 92 ASP A O 1
ATOM 711 N N . ASP A 1 93 ? -2.551 -0.144 11.276 1.00 94.38 93 ASP A N 1
ATOM 712 C CA . ASP A 1 93 ? -3.525 -0.244 10.199 1.00 94.38 93 ASP A CA 1
ATOM 713 C C . ASP A 1 93 ? -4.737 -1.106 10.557 1.00 94.38 93 ASP A C 1
ATOM 715 O O . ASP A 1 93 ? -5.496 -1.462 9.659 1.00 94.38 93 ASP A O 1
ATOM 719 N N . TYR A 1 94 ? -4.988 -1.425 11.830 1.00 94.19 94 TYR A N 1
ATOM 720 C CA . TYR A 1 94 ? -6.216 -2.131 12.193 1.00 94.19 94 TYR A CA 1
ATOM 721 C C . TYR A 1 94 ? -7.439 -1.248 11.943 1.00 94.19 94 TYR A C 1
ATOM 723 O O . TYR A 1 94 ? -7.544 -0.137 12.456 1.00 94.19 94 TYR A O 1
ATOM 731 N N . SER A 1 95 ? -8.426 -1.755 11.201 1.00 89.31 95 SER A N 1
ATOM 732 C CA . SER A 1 95 ? -9.615 -0.987 10.797 1.00 89.31 95 SER A CA 1
ATOM 733 C C . SER A 1 95 ? -10.467 -0.495 11.973 1.00 89.31 95 SER A C 1
ATOM 735 O O . SER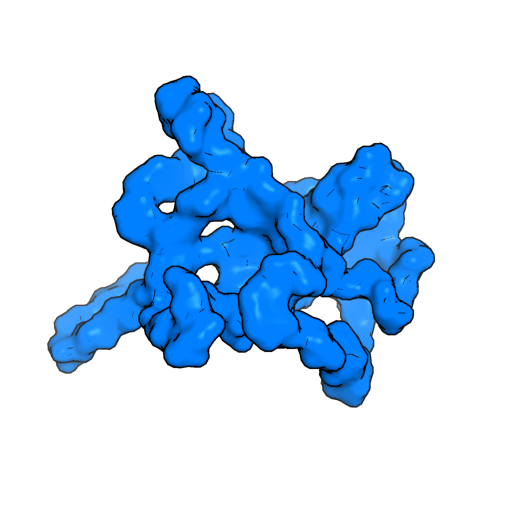 A 1 95 ? -11.338 0.356 11.798 1.00 89.31 95 SER A O 1
ATOM 737 N N . SER A 1 96 ? -10.271 -1.075 13.158 1.00 90.19 96 SER A N 1
ATOM 738 C CA . SER A 1 96 ? -10.895 -0.654 14.412 1.00 90.19 96 SER A CA 1
ATOM 739 C C . SER A 1 96 ? -10.284 0.618 15.000 1.00 90.19 96 SER A C 1
ATOM 741 O O . SER A 1 96 ? -10.912 1.223 15.868 1.00 90.19 96 SER A O 1
ATOM 743 N N . ASN A 1 97 ? -9.086 1.025 14.570 1.00 92.50 97 ASN A N 1
ATOM 744 C CA . ASN A 1 9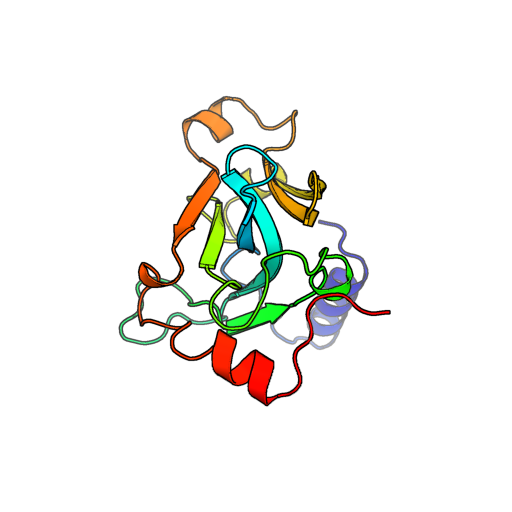7 ? -8.433 2.224 15.074 1.00 92.50 97 ASN A CA 1
ATOM 745 C C . ASN A 1 97 ? -9.150 3.486 14.538 1.00 92.50 97 ASN A C 1
ATOM 747 O O . ASN A 1 97 ? -9.172 3.726 13.326 1.00 92.50 97 ASN A O 1
ATOM 751 N N . PRO A 1 98 ? -9.740 4.324 15.413 1.00 92.38 98 PRO A N 1
ATOM 752 C CA . PRO A 1 98 ? -10.497 5.498 14.991 1.00 92.38 98 PRO A CA 1
ATOM 753 C C . PRO A 1 98 ? -9.622 6.610 14.397 1.00 92.38 98 PRO A C 1
ATOM 755 O O . PRO A 1 98 ? -10.150 7.440 13.652 1.00 92.38 98 PRO A O 1
ATOM 758 N N . SER A 1 99 ? -8.316 6.634 14.677 1.00 93.75 99 SER A N 1
ATOM 759 C CA . SER A 1 99 ? -7.375 7.608 14.111 1.00 93.75 99 SER A CA 1
ATOM 760 C C . SER A 1 99 ? -7.313 7.520 12.589 1.00 93.75 99 SER A C 1
ATOM 762 O O . SER A 1 99 ? -7.152 8.536 11.918 1.00 93.75 99 SER A O 1
ATOM 764 N N . LEU A 1 100 ? -7.569 6.337 12.023 1.00 92.94 100 LEU A N 1
ATOM 765 C CA . LEU A 1 100 ? -7.624 6.111 10.578 1.00 92.94 100 LEU A CA 1
ATOM 766 C C . LEU A 1 100 ? -8.736 6.905 9.879 1.00 92.94 100 LEU A C 1
ATOM 768 O O . LEU A 1 100 ? -8.686 7.090 8.670 1.00 92.94 100 LEU A O 1
ATOM 772 N N . ASN A 1 101 ? -9.700 7.476 10.606 1.00 92.12 101 ASN A N 1
ATOM 773 C CA . ASN A 1 101 ? -10.647 8.423 10.006 1.00 92.12 101 ASN A CA 1
ATOM 774 C C . ASN A 1 101 ? -9.973 9.700 9.478 1.00 92.12 101 ASN A C 1
ATOM 776 O O . ASN A 1 101 ? -10.553 10.378 8.630 1.00 92.12 101 ASN A O 1
ATOM 780 N N . TYR A 1 102 ? -8.782 10.037 9.978 1.00 94.50 102 TYR A N 1
ATOM 781 C CA . TYR A 1 102 ? -8.016 11.196 9.531 1.00 94.50 102 TYR A CA 1
ATOM 782 C C . TYR A 1 102 ? -7.039 10.889 8.414 1.00 94.50 102 TYR A C 1
ATOM 784 O O . TYR A 1 102 ? -6.449 11.808 7.860 1.00 94.50 102 TYR A O 1
ATOM 792 N N . ALA A 1 103 ? -6.811 9.629 8.092 1.00 94.12 103 ALA A N 1
ATOM 793 C CA . ALA A 1 103 ? -5.872 9.301 7.048 1.00 94.12 103 ALA A CA 1
ATOM 794 C C . ALA A 1 103 ? -6.574 9.181 5.701 1.00 94.12 103 ALA A C 1
ATOM 796 O O . ALA A 1 103 ? -7.777 8.919 5.604 1.00 94.12 103 ALA A O 1
ATOM 797 N N . HIS A 1 104 ? -5.819 9.424 4.644 1.00 93.19 104 HIS A N 1
ATOM 798 C CA . HIS A 1 104 ? -6.363 9.436 3.307 1.00 93.19 104 HIS A CA 1
ATOM 799 C C . HIS A 1 104 ? -5.348 8.893 2.308 1.00 93.19 104 HIS A C 1
ATOM 801 O O . HIS A 1 104 ? -4.136 9.039 2.448 1.00 93.19 104 HIS A O 1
ATOM 807 N N . SER A 1 105 ? -5.877 8.273 1.260 1.00 93.12 105 SER A N 1
ATOM 808 C CA . SER A 1 105 ? -5.123 7.940 0.061 1.00 93.12 105 SER A CA 1
ATOM 809 C C . SER A 1 105 ? -5.391 9.001 -0.996 1.00 93.12 105 SER A C 1
ATOM 811 O O . SER A 1 105 ? -6.557 9.319 -1.254 1.00 93.12 105 SER A O 1
ATOM 813 N N . PHE A 1 106 ? -4.353 9.517 -1.637 1.00 94.94 106 PHE A N 1
ATOM 814 C CA . PHE A 1 106 ? -4.481 10.537 -2.674 1.00 94.94 106 PHE A CA 1
ATOM 815 C C . PHE A 1 106 ? -3.616 10.199 -3.878 1.00 94.94 106 PHE A C 1
ATOM 817 O O . PHE A 1 106 ? -2.620 9.486 -3.778 1.00 94.94 106 PHE A O 1
ATOM 824 N N . VAL A 1 107 ? -4.016 10.712 -5.037 1.00 95.44 107 VAL A N 1
ATOM 825 C CA . VAL A 1 107 ? -3.265 10.534 -6.276 1.00 95.44 107 VAL A CA 1
ATOM 826 C C . VAL A 1 107 ? -2.576 11.838 -6.631 1.00 95.44 107 VAL A C 1
ATOM 828 O O . VAL A 1 107 ? -3.199 12.898 -6.631 1.00 95.44 107 VAL A O 1
ATOM 831 N N . TYR A 1 108 ? -1.297 11.749 -6.967 1.00 94.75 108 TYR A N 1
ATOM 832 C CA . TYR A 1 108 ? -0.497 12.860 -7.458 1.00 94.75 108 TYR A CA 1
ATOM 833 C C . TYR A 1 108 ? 0.185 12.476 -8.776 1.00 94.75 108 TYR A C 1
ATOM 835 O O . TYR A 1 108 ? 0.345 11.298 -9.093 1.00 94.75 108 TYR A O 1
ATOM 843 N N . THR A 1 109 ? 0.590 13.471 -9.563 1.00 93.81 109 THR A N 1
ATOM 844 C CA . THR A 1 109 ? 1.381 13.236 -10.778 1.00 93.81 109 THR A CA 1
ATOM 845 C C . THR A 1 109 ? 2.860 13.321 -10.426 1.00 93.81 109 THR A C 1
ATOM 847 O O . THR A 1 109 ? 3.371 14.405 -10.150 1.00 93.81 109 THR A O 1
ATOM 850 N N . GLY A 1 110 ? 3.547 12.182 -10.415 1.00 86.88 110 GLY A N 1
ATOM 851 C CA . GLY A 1 110 ? 4.984 12.100 -10.188 1.00 86.88 110 GLY A CA 1
ATOM 852 C C . GLY A 1 110 ? 5.774 12.514 -11.427 1.00 86.88 110 GLY A C 1
ATOM 853 O O . GLY A 1 110 ? 5.473 12.080 -12.547 1.00 86.88 110 GLY A O 1
ATOM 854 N N . GLY A 1 111 ? 6.818 13.322 -11.226 1.00 84.62 111 GLY A N 1
ATOM 855 C CA . GLY A 1 111 ? 7.734 13.727 -12.295 1.00 84.62 111 GLY A CA 1
ATOM 856 C C . GLY A 1 111 ? 8.275 12.504 -13.037 1.00 84.62 111 GLY A C 1
ATOM 857 O O . GLY A 1 111 ? 8.706 11.545 -12.404 1.00 84.62 111 GLY A O 1
ATOM 858 N N . GLY A 1 112 ? 8.159 12.484 -14.369 1.00 85.19 112 GLY A N 1
ATOM 859 C CA . GLY A 1 112 ? 8.642 11.394 -15.234 1.00 85.19 112 GLY A CA 1
ATOM 860 C C . GLY A 1 112 ? 7.973 10.019 -15.055 1.00 85.19 112 GLY A C 1
ATOM 861 O O . GLY A 1 112 ? 8.251 9.116 -15.843 1.00 85.19 112 GLY A O 1
ATOM 862 N N . ARG A 1 113 ? 7.094 9.845 -14.057 1.00 90.75 113 ARG A N 1
ATOM 863 C CA . ARG A 1 113 ? 6.533 8.544 -13.660 1.00 90.75 113 ARG A CA 1
ATOM 864 C C . ARG A 1 113 ? 5.046 8.393 -13.957 1.00 90.75 113 ARG A C 1
ATOM 866 O O . ARG A 1 113 ? 4.613 7.268 -14.168 1.00 90.75 113 ARG A O 1
ATOM 873 N N . GLY A 1 114 ? 4.288 9.486 -14.038 1.00 92.12 114 GLY A N 1
ATOM 874 C CA . GLY A 1 114 ? 2.841 9.448 -14.279 1.00 92.12 114 GLY A CA 1
ATOM 875 C C . GLY A 1 114 ? 2.038 9.548 -12.984 1.00 92.12 114 GLY A C 1
ATOM 876 O O . GLY A 1 114 ? 2.446 10.259 -12.071 1.00 92.12 114 GLY A O 1
ATOM 877 N N . MET A 1 115 ? 0.881 8.887 -12.905 1.00 94.69 115 MET A N 1
ATOM 878 C CA . MET A 1 115 ? 0.023 8.968 -11.712 1.00 94.69 115 MET A CA 1
ATOM 879 C C . MET A 1 115 ? 0.484 7.994 -10.627 1.00 94.69 115 MET A C 1
ATOM 881 O O . MET A 1 115 ? 0.592 6.794 -10.869 1.00 94.69 115 MET A O 1
ATOM 885 N N . CYS A 1 116 ? 0.695 8.523 -9.428 1.00 95.50 116 CYS A N 1
ATOM 886 C CA . CYS A 1 116 ? 1.153 7.807 -8.249 1.00 95.50 116 CYS A CA 1
ATOM 887 C C . CYS A 1 116 ? 0.115 7.937 -7.131 1.00 95.50 116 CYS A C 1
ATOM 889 O O . CYS A 1 116 ? -0.377 9.028 -6.852 1.00 95.50 116 CYS A O 1
ATOM 891 N N . LEU A 1 117 ? -0.209 6.822 -6.490 1.00 96.81 117 LEU A N 1
ATOM 892 C CA . LEU A 1 117 ? -0.999 6.751 -5.271 1.00 96.81 117 LEU A CA 1
ATOM 893 C C . LEU A 1 117 ? -0.065 6.891 -4.071 1.00 96.81 117 LEU A C 1
ATOM 895 O O . LEU A 1 117 ? 0.928 6.174 -3.970 1.00 96.81 117 LEU A O 1
ATOM 899 N N . ASP A 1 118 ? -0.416 7.767 -3.149 1.00 96.38 118 ASP A N 1
ATOM 900 C CA . ASP A 1 118 ? 0.256 7.913 -1.865 1.00 96.38 118 ASP A CA 1
ATOM 901 C C . ASP A 1 118 ? -0.777 7.834 -0.739 1.00 96.38 118 ASP A C 1
ATOM 903 O O . ASP A 1 118 ? -1.995 7.862 -0.969 1.00 96.38 118 ASP A O 1
ATOM 907 N N . LEU A 1 119 ? -0.278 7.700 0.479 1.00 95.19 119 LEU A N 1
ATOM 908 C CA . LEU A 1 119 ? -1.066 7.615 1.694 1.00 95.19 119 LEU A CA 1
ATOM 909 C C . LEU A 1 119 ? -0.424 8.512 2.750 1.00 95.19 119 LEU A C 1
ATOM 911 O O . LEU A 1 119 ? 0.789 8.458 2.960 1.00 95.19 119 LEU A O 1
ATOM 915 N N . ASP A 1 120 ? -1.248 9.344 3.383 1.00 95.56 120 ASP A N 1
ATOM 916 C CA . ASP A 1 120 ? -0.812 10.271 4.425 1.00 95.56 120 ASP A CA 1
ATOM 917 C C . ASP A 1 120 ? -1.961 10.644 5.374 1.00 95.56 120 ASP A C 1
ATOM 919 O O . ASP A 1 120 ? -3.129 10.292 5.166 1.00 95.56 120 ASP A O 1
ATOM 923 N N . TRP A 1 121 ? -1.628 11.358 6.442 1.00 95.19 121 TRP A N 1
ATOM 924 C CA . TRP A 1 121 ? -2.593 12.018 7.304 1.00 95.19 121 TRP A CA 1
ATOM 925 C C . TRP A 1 121 ? -3.208 13.225 6.594 1.00 95.19 121 TRP A C 1
ATOM 927 O O . TRP A 1 121 ? -2.526 14.011 5.944 1.00 95.19 121 TRP A O 1
ATOM 937 N N . HIS A 1 122 ? -4.514 13.415 6.750 1.00 94.25 122 HIS A N 1
ATOM 938 C CA . HIS A 1 122 ? -5.180 14.647 6.349 1.00 94.25 122 HIS A CA 1
ATOM 939 C C . HIS A 1 122 ? -4.665 15.824 7.188 1.00 94.25 122 HIS A C 1
ATOM 941 O O . HIS A 1 122 ? -4.278 15.669 8.350 1.00 94.25 122 HIS A O 1
ATOM 947 N N . ASP A 1 123 ? -4.696 17.028 6.618 1.00 92.56 123 ASP A N 1
ATOM 948 C CA . ASP A 1 123 ? -4.162 18.236 7.260 1.00 92.56 123 ASP A CA 1
ATOM 949 C C . ASP A 1 123 ? -4.818 18.536 8.615 1.00 92.56 123 ASP A C 1
ATOM 951 O O . ASP A 1 123 ? -4.185 19.093 9.508 1.00 92.56 123 ASP A O 1
ATOM 955 N N . ASN A 1 124 ? -6.072 18.109 8.787 1.00 93.38 124 ASN A N 1
ATOM 956 C CA . ASN A 1 124 ? -6.855 18.273 10.012 1.00 93.38 124 ASN A CA 1
ATOM 957 C C . ASN A 1 124 ? -6.644 17.162 11.056 1.00 93.38 124 ASN A C 1
ATOM 959 O O . ASN A 1 124 ? -7.335 17.182 12.076 1.00 93.38 124 ASN A O 1
ATOM 963 N N . ALA A 1 125 ? -5.767 16.184 10.807 1.00 95.00 125 ALA A N 1
ATOM 964 C CA . ALA A 1 125 ? -5.477 15.157 11.798 1.00 95.00 125 ALA A CA 1
ATOM 965 C C . ALA A 1 125 ? -4.862 15.821 13.048 1.00 95.00 125 ALA A C 1
ATOM 967 O O . ALA A 1 125 ? -3.922 16.612 12.889 1.00 95.00 125 ALA A O 1
ATOM 968 N N . PRO A 1 126 ? -5.371 15.529 14.263 1.00 96.00 126 PRO A N 1
ATOM 969 C CA . PRO A 1 126 ? -4.816 16.062 15.505 1.00 96.00 126 PRO A CA 1
ATOM 970 C C . PRO A 1 126 ? -3.321 15.755 15.632 1.00 96.00 126 PRO A C 1
ATOM 972 O O . PRO A 1 126 ? -2.859 14.716 15.154 1.00 96.00 126 PRO A O 1
ATOM 975 N N . LEU A 1 127 ? -2.566 16.647 16.273 1.00 93.94 127 LEU A N 1
ATOM 976 C CA . LEU A 1 127 ? -1.119 16.467 16.442 1.00 93.94 127 LEU A CA 1
ATOM 977 C C . LEU A 1 127 ? -0.810 15.213 17.256 1.00 93.94 127 LEU A C 1
ATOM 979 O O . LEU A 1 127 ? 0.085 14.465 16.892 1.00 93.94 127 LEU A O 1
ATOM 983 N N . GLU A 1 128 ? -1.633 14.918 18.259 1.00 94.38 128 GLU A N 1
ATOM 984 C CA . GLU A 1 128 ? -1.507 13.731 19.102 1.00 94.38 128 GLU A CA 1
ATOM 985 C C . GLU A 1 128 ? -1.554 12.443 18.266 1.00 94.38 128 GLU A C 1
ATOM 987 O O . GLU A 1 128 ? -0.777 11.521 18.490 1.00 94.38 128 GLU A O 1
ATOM 992 N N . VAL A 1 129 ? -2.406 12.405 17.232 1.00 93.25 129 VAL A N 1
ATOM 993 C CA . VAL A 1 129 ? -2.472 11.266 16.302 1.00 93.25 129 VAL A CA 1
ATOM 994 C C . VAL A 1 129 ? -1.184 11.146 15.489 1.00 93.25 129 VAL A 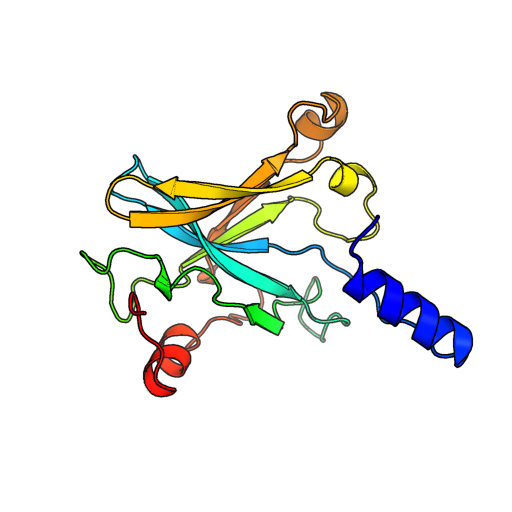C 1
ATOM 996 O O . VAL A 1 129 ? -0.696 10.036 15.301 1.00 93.25 129 VAL A O 1
ATOM 999 N N . LYS A 1 130 ? -0.638 12.268 15.005 1.00 90.69 130 LYS A N 1
ATOM 1000 C CA . LYS A 1 130 ? 0.595 12.287 14.196 1.00 90.69 130 LYS A CA 1
ATOM 1001 C C . LYS A 1 130 ? 1.849 11.976 15.022 1.00 90.69 130 LYS A C 1
ATOM 1003 O O . LYS A 1 130 ? 2.828 11.496 14.457 1.00 90.69 130 LYS A O 1
ATOM 1008 N N . ASP A 1 131 ? 1.814 12.251 16.324 1.00 93.19 131 ASP A N 1
ATOM 1009 C CA . ASP A 1 131 ? 2.907 11.969 17.258 1.00 93.19 131 ASP A CA 1
ATOM 1010 C C . ASP A 1 131 ? 2.918 10.496 17.701 1.00 93.19 131 ASP A C 1
ATOM 1012 O O . ASP A 1 131 ? 3.985 9.925 17.933 1.00 93.19 131 ASP A O 1
ATOM 1016 N N . GLU A 1 132 ? 1.746 9.861 17.799 1.00 93.56 132 GLU A N 1
ATOM 1017 C CA . GLU A 1 132 ? 1.612 8.452 18.195 1.00 93.56 132 GLU A CA 1
ATOM 1018 C C . GLU A 1 132 ? 1.700 7.478 17.011 1.00 93.56 132 GLU A C 1
ATOM 1020 O O . GLU A 1 132 ? 2.249 6.381 17.145 1.00 93.56 132 GLU A O 1
ATOM 1025 N N . LEU A 1 133 ? 1.158 7.860 15.851 1.00 95.38 133 LEU A N 1
ATOM 1026 C CA . LEU A 1 133 ? 1.051 7.016 14.663 1.00 95.38 133 LEU A CA 1
ATOM 1027 C C . LEU A 1 133 ? 1.701 7.689 13.456 1.00 95.38 133 LEU A C 1
ATOM 1029 O O . LEU A 1 133 ? 1.520 8.877 13.190 1.00 95.38 133 LEU A O 1
ATOM 1033 N N . TRP A 1 134 ? 2.401 6.900 12.650 1.00 95.81 134 TRP A N 1
ATOM 1034 C CA . TRP A 1 134 ? 3.118 7.399 11.482 1.00 95.81 134 TRP A CA 1
ATOM 1035 C C . TRP A 1 134 ? 2.779 6.595 10.234 1.00 95.81 134 TRP A C 1
ATOM 1037 O O . TRP A 1 134 ? 2.307 5.458 10.288 1.00 95.81 134 TRP A O 1
ATOM 1047 N N . VAL A 1 135 ? 3.049 7.206 9.085 1.00 96.81 135 VAL A N 1
ATOM 1048 C CA . VAL A 1 135 ? 3.047 6.511 7.803 1.00 96.81 135 VAL A CA 1
ATOM 1049 C C . VAL A 1 135 ? 4.393 5.833 7.632 1.00 96.81 135 VAL A C 1
ATOM 1051 O O . VAL A 1 135 ? 5.435 6.491 7.678 1.00 96.81 135 VAL A O 1
ATOM 1054 N N . GLU A 1 136 ? 4.386 4.536 7.376 1.00 96.25 136 GLU A N 1
ATOM 1055 C CA . GLU A 1 136 ? 5.592 3.776 7.083 1.00 96.25 136 GLU A CA 1
ATOM 1056 C C . GLU A 1 136 ? 5.614 3.283 5.641 1.00 96.25 136 GLU A C 1
ATOM 1058 O O . GLU A 1 136 ? 4.583 2.966 5.044 1.00 96.25 136 GLU A O 1
ATOM 1063 N N . THR A 1 137 ? 6.826 3.213 5.095 1.00 97.88 137 THR A N 1
ATOM 1064 C CA . THR A 1 137 ? 7.115 2.539 3.833 1.00 97.88 137 THR A CA 1
ATOM 1065 C C . THR A 1 137 ? 8.014 1.353 4.148 1.00 97.88 137 THR A C 1
ATOM 1067 O O . THR A 1 137 ? 9.114 1.550 4.658 1.00 97.88 137 THR A O 1
ATOM 1070 N N . VAL A 1 138 ? 7.554 0.144 3.845 1.00 96.62 138 VAL A N 1
ATOM 1071 C CA . VAL A 1 138 ? 8.293 -1.107 4.070 1.00 96.62 138 VAL A CA 1
ATOM 1072 C C . VAL A 1 138 ? 8.574 -1.794 2.743 1.00 96.62 138 VAL A C 1
ATOM 1074 O O . VAL A 1 138 ? 7.781 -1.664 1.803 1.00 96.62 138 VAL A O 1
ATOM 1077 N N . ASN A 1 139 ? 9.687 -2.515 2.643 1.00 97.31 139 ASN A N 1
ATOM 1078 C CA . ASN A 1 139 ? 9.967 -3.301 1.443 1.00 97.31 139 ASN A CA 1
ATOM 1079 C C . ASN A 1 139 ? 9.140 -4.598 1.459 1.00 97.31 139 ASN A C 1
ATOM 1081 O O . ASN A 1 139 ? 8.781 -5.112 2.519 1.00 97.31 139 ASN A O 1
ATOM 1085 N N . VAL A 1 140 ? 8.766 -5.111 0.284 1.00 96.44 140 VAL A N 1
ATOM 1086 C CA . VAL A 1 140 ? 7.902 -6.308 0.196 1.00 96.44 140 VAL A CA 1
ATOM 1087 C C . VAL A 1 140 ? 8.577 -7.590 0.691 1.00 96.44 140 VAL A C 1
ATOM 1089 O O . VAL A 1 140 ? 7.879 -8.499 1.127 1.00 96.44 140 VAL A O 1
ATOM 1092 N N . ASP A 1 141 ? 9.905 -7.658 0.649 1.00 95.00 141 ASP A N 1
ATOM 1093 C CA . ASP A 1 141 ? 10.724 -8.771 1.148 1.00 95.00 141 ASP A CA 1
ATOM 1094 C C . ASP A 1 141 ? 10.792 -8.820 2.683 1.00 95.00 141 ASP A C 1
ATOM 1096 O O . ASP A 1 141 ? 11.050 -9.869 3.266 1.00 95.00 141 ASP A O 1
ATOM 1100 N N . GLU A 1 142 ? 10.491 -7.707 3.352 1.00 93.81 142 GLU A N 1
ATOM 1101 C CA . GLU A 1 142 ? 10.350 -7.630 4.811 1.00 93.81 142 GLU A CA 1
ATOM 1102 C C . GLU A 1 142 ? 8.958 -8.092 5.287 1.00 93.81 142 GLU A C 1
ATOM 1104 O O . GLU A 1 142 ? 8.694 -8.169 6.492 1.00 93.81 142 GLU A O 1
ATOM 1109 N N . VAL A 1 143 ? 8.033 -8.384 4.364 1.00 92.94 143 VAL A N 1
ATOM 1110 C CA . VAL A 1 143 ? 6.684 -8.841 4.708 1.00 92.94 143 VAL A CA 1
ATOM 1111 C C . VAL A 1 143 ? 6.724 -10.305 5.138 1.00 92.94 143 VAL A C 1
ATOM 1113 O O . VAL A 1 143 ? 7.217 -11.182 4.433 1.00 92.94 143 VAL A O 1
ATOM 1116 N N . GLU A 1 144 ? 6.142 -10.564 6.308 1.00 93.94 144 GLU A N 1
ATOM 1117 C CA . GLU A 1 144 ? 6.015 -11.897 6.892 1.00 93.94 144 GLU A CA 1
ATOM 1118 C C . GLU A 1 144 ? 5.449 -12.916 5.896 1.00 93.94 144 GLU A C 1
ATOM 1120 O O . GLU A 1 144 ? 4.518 -12.625 5.145 1.00 93.94 144 GLU A O 1
ATOM 1125 N N . GLY A 1 145 ? 6.027 -14.118 5.894 1.00 91.69 145 GLY A N 1
ATOM 1126 C CA . GLY A 1 145 ? 5.590 -15.214 5.033 1.00 91.69 145 GLY A CA 1
ATOM 1127 C C . GLY A 1 145 ? 5.966 -15.071 3.557 1.00 91.69 145 GLY A C 1
ATOM 1128 O O . GLY A 1 145 ? 5.513 -15.896 2.771 1.00 91.69 145 GLY A O 1
ATOM 1129 N N . ALA A 1 146 ? 6.768 -14.063 3.184 1.00 93.62 146 ALA A N 1
ATOM 1130 C CA . ALA A 1 146 ? 7.254 -13.855 1.817 1.00 93.62 146 ALA A CA 1
ATOM 1131 C C . ALA A 1 146 ? 6.122 -13.867 0.768 1.00 93.62 146 ALA A C 1
ATOM 1133 O O . ALA A 1 146 ? 6.245 -14.400 -0.330 1.00 93.62 146 ALA A O 1
ATOM 1134 N N . VAL A 1 147 ? 4.978 -13.270 1.120 1.00 94.31 147 VAL A N 1
ATOM 1135 C CA . VAL A 1 147 ? 3.723 -13.357 0.346 1.00 94.31 147 VAL A CA 1
ATOM 1136 C C . VAL A 1 147 ? 3.795 -12.753 -1.062 1.00 94.31 147 VAL A C 1
ATOM 1138 O O . VAL A 1 147 ? 2.889 -12.964 -1.863 1.00 94.31 147 VAL A O 1
ATOM 1141 N N . PHE A 1 148 ? 4.847 -11.987 -1.363 1.00 95.62 148 PHE A N 1
ATOM 1142 C CA . PHE A 1 148 ? 5.087 -11.390 -2.679 1.00 95.62 148 PHE A CA 1
ATOM 1143 C C . PHE A 1 148 ? 6.097 -12.168 -3.533 1.00 95.62 148 PHE A C 1
ATOM 1145 O O . PHE A 1 148 ? 6.349 -11.766 -4.673 1.00 95.62 148 PHE A O 1
ATOM 1152 N N . ASP A 1 149 ? 6.660 -13.272 -3.039 1.00 95.56 149 ASP A N 1
ATOM 1153 C CA . ASP A 1 149 ? 7.602 -14.085 -3.808 1.00 95.56 149 ASP A CA 1
ATOM 1154 C C . ASP A 1 149 ? 6.946 -14.605 -5.093 1.00 95.56 149 ASP A C 1
ATOM 1156 O O . ASP A 1 149 ? 5.880 -15.220 -5.080 1.00 95.56 149 ASP A O 1
ATOM 1160 N N . GLY A 1 150 ? 7.571 -14.307 -6.235 1.00 95.06 150 GLY A N 1
ATOM 1161 C CA . GLY A 1 150 ? 7.055 -14.662 -7.561 1.00 95.06 150 GLY A CA 1
ATOM 1162 C C . GLY A 1 150 ? 5.802 -13.892 -8.001 1.00 95.06 150 GLY A C 1
ATOM 1163 O O . GLY A 1 150 ? 5.331 -14.110 -9.116 1.00 95.06 150 GLY A O 1
ATOM 1164 N N . PHE A 1 151 ? 5.269 -12.971 -7.188 1.00 95.62 151 PHE A N 1
ATOM 1165 C CA . PHE A 1 151 ? 4.041 -12.238 -7.515 1.00 95.62 151 PHE A CA 1
ATOM 1166 C C . PHE A 1 151 ? 4.191 -11.379 -8.777 1.00 95.62 151 PHE A C 1
ATOM 1168 O O . PHE A 1 151 ? 3.341 -11.424 -9.664 1.00 95.62 151 PHE A O 1
ATOM 1175 N N . GLU A 1 152 ? 5.276 -10.604 -8.876 1.00 95.75 152 GLU A N 1
ATOM 1176 C CA . GLU A 1 152 ? 5.535 -9.766 -10.054 1.00 95.75 152 GLU A CA 1
ATOM 1177 C C . GLU A 1 152 ? 5.686 -10.621 -11.320 1.00 95.75 152 GLU A C 1
ATOM 1179 O O . GLU A 1 152 ? 5.146 -10.268 -12.369 1.00 95.75 152 GLU A O 1
ATOM 1184 N N . ASP A 1 153 ? 6.372 -11.761 -11.210 1.00 96.44 153 ASP A N 1
ATOM 1185 C CA . ASP A 1 153 ? 6.565 -12.679 -12.329 1.00 96.44 153 ASP A CA 1
ATOM 1186 C C . ASP A 1 153 ? 5.233 -13.244 -12.810 1.00 96.44 153 ASP A C 1
ATOM 1188 O O . ASP A 1 153 ? 4.923 -13.118 -13.994 1.00 96.44 153 ASP A O 1
ATOM 1192 N N . ALA A 1 154 ? 4.416 -13.759 -11.888 1.00 95.44 154 ALA A N 1
ATOM 1193 C CA . ALA A 1 154 ? 3.077 -14.247 -12.187 1.00 95.44 154 ALA A CA 1
ATOM 1194 C C . ALA A 1 154 ? 2.205 -13.153 -12.820 1.00 95.44 154 ALA A C 1
ATOM 1196 O O . ALA A 1 154 ? 1.519 -13.404 -13.804 1.00 95.44 154 ALA A O 1
ATOM 1197 N N . TRP A 1 155 ? 2.262 -11.916 -12.320 1.00 94.69 155 TRP A N 1
ATOM 1198 C CA . TRP A 1 155 ? 1.496 -10.807 -12.891 1.00 94.69 155 TRP A CA 1
ATOM 1199 C C . TRP A 1 155 ? 1.867 -10.524 -14.355 1.00 94.69 155 TRP A C 1
ATOM 1201 O O . TRP A 1 155 ? 0.978 -10.311 -15.182 1.00 94.69 155 TRP A O 1
ATOM 1211 N N . PHE A 1 156 ? 3.159 -10.534 -14.698 1.00 94.00 156 PHE A N 1
ATOM 1212 C CA . PHE A 1 156 ? 3.601 -10.384 -16.089 1.00 94.00 156 PHE A CA 1
ATOM 1213 C C . PHE A 1 156 ? 3.226 -11.594 -16.949 1.00 94.00 156 PHE A C 1
ATOM 1215 O O . PHE A 1 156 ? 2.797 -11.413 -18.091 1.00 94.00 156 PHE A O 1
ATOM 1222 N N . ASP A 1 157 ? 3.373 -12.805 -16.414 1.00 95.62 157 ASP A N 1
ATOM 1223 C CA . ASP A 1 157 ? 3.088 -14.050 -17.131 1.00 95.62 157 ASP A CA 1
ATOM 1224 C C . ASP A 1 157 ? 1.581 -14.186 -17.441 1.00 95.62 157 ASP A C 1
ATOM 1226 O O . ASP A 1 157 ? 1.211 -14.654 -18.518 1.00 95.62 157 ASP A O 1
ATOM 1230 N N . GLU A 1 158 ? 0.715 -13.639 -16.581 1.00 94.06 158 GLU A N 1
ATOM 1231 C CA . GLU A 1 158 ? -0.738 -13.502 -16.788 1.00 94.06 158 GLU A CA 1
ATOM 1232 C C . GLU A 1 158 ? -1.129 -12.291 -17.668 1.00 94.06 158 GLU A C 1
ATOM 1234 O O . GLU A 1 158 ? -2.300 -11.917 -17.779 1.00 94.06 158 GLU A O 1
ATOM 1239 N N . GLY A 1 159 ? -0.159 -11.658 -18.334 1.00 91.12 159 GLY A N 1
ATOM 1240 C CA . GLY A 1 159 ? -0.397 -10.609 -19.329 1.00 91.12 159 GLY A CA 1
ATOM 1241 C C . GLY A 1 159 ? -0.407 -9.181 -18.784 1.00 91.12 159 GLY A C 1
ATOM 1242 O O . GLY A 1 159 ? -0.876 -8.272 -19.478 1.00 91.12 159 GLY A O 1
ATOM 1243 N N . GLY A 1 160 ? 0.120 -8.961 -17.579 1.00 90.50 160 GLY A N 1
ATOM 1244 C CA . GLY A 1 160 ? 0.322 -7.639 -16.993 1.00 90.50 160 GLY A CA 1
ATOM 1245 C C . GLY A 1 160 ? 1.129 -6.697 -17.893 1.00 90.50 160 GLY A C 1
ATOM 1246 O O . GLY A 1 160 ? 2.119 -7.081 -18.519 1.00 90.50 160 GLY A O 1
ATOM 1247 N N . ARG A 1 161 ? 0.697 -5.431 -17.981 1.00 89.75 161 ARG A N 1
ATOM 1248 C CA . ARG A 1 161 ? 1.346 -4.386 -18.792 1.00 89.75 161 ARG A CA 1
ATOM 1249 C C . ARG A 1 161 ? 1.471 -3.074 -18.029 1.00 89.75 161 ARG A C 1
ATOM 1251 O O . ARG A 1 161 ? 0.564 -2.679 -17.297 1.00 89.75 161 ARG A O 1
ATOM 1258 N N . ILE A 1 162 ? 2.607 -2.405 -18.218 1.00 90.44 162 ILE A N 1
ATOM 1259 C CA . ILE A 1 162 ? 2.881 -1.069 -17.683 1.00 90.44 162 ILE A CA 1
ATOM 1260 C C . ILE A 1 162 ? 2.571 -0.051 -18.767 1.00 90.44 162 ILE A C 1
ATOM 1262 O O . ILE A 1 162 ? 3.143 -0.123 -19.856 1.00 90.44 162 ILE A O 1
ATOM 1266 N N . GLY A 1 163 ? 1.725 0.922 -18.449 1.00 82.56 163 GLY A N 1
ATOM 1267 C CA . GLY A 1 163 ? 1.242 1.870 -19.439 1.00 82.56 163 GLY A CA 1
ATOM 1268 C C . GLY A 1 163 ? 0.354 1.192 -20.488 1.00 82.56 163 GLY A C 1
ATOM 1269 O O . GLY A 1 163 ? 0.489 0.014 -20.815 1.00 82.56 163 GLY A O 1
ATOM 1270 N N . GLY A 1 164 ? -0.597 1.949 -21.011 1.00 66.88 164 GLY A N 1
ATOM 1271 C CA . GLY A 1 164 ? -1.506 1.453 -22.036 1.00 66.88 164 GLY A CA 1
ATOM 1272 C C . GLY A 1 164 ? -2.942 1.797 -21.701 1.00 66.88 164 GLY A C 1
ATOM 1273 O O . GLY A 1 164 ? -3.479 1.372 -20.679 1.00 66.88 164 GLY A O 1
ATOM 1274 N N . TRP A 1 165 ? -3.527 2.585 -22.591 1.00 50.62 165 TRP A N 1
ATOM 1275 C CA . TRP A 1 165 ? -4.960 2.635 -22.821 1.00 50.62 165 TRP A CA 1
ATOM 1276 C C . TRP A 1 165 ? -5.266 1.779 -24.042 1.00 50.62 165 TRP A C 1
ATOM 1278 O O . TRP A 1 165 ? -4.444 1.824 -24.988 1.00 50.62 165 TRP A O 1
#

Radius of gyration: 16.96 Å; chains: 1; bounding box: 45×38×42 Å

Foldseek 3Di:
DCPPVLVVVVVVCVVVVHDDQDQQFAKKFFWFQDPQAVRPGFGQWIWGFDSDADPQGPDTATDDIGRHCLQFWDCVPDDQPGIRWKIKDKPDGGPPDPLCVQKDWDWDQDGNTGIGIDIDGHPPRDVVSPVVMHIDMDTCCPGGPSVCVCVSVVCVVVPDDGHDD